Protein AF-A0A951F2L1-F1 (afdb_monomer)

Sequence (110 aa):
MGGTRRAVLISMAATALAAQDQQPRSPAPRLPNPNEEEDQKLPNGKSQKDAIAKEEHEAALRDTEELIAMAQQLKEELQKAGNYVVPVSSMKKTEEIEKLARRIRSRLKQ

Nearest PDB structures (foldseek):
  8glv-assembly1_5V  TM=4.370E-01  e=4.279E+00  Chlamydomonas reinhardtii

Structure (mmCIF, N/CA/C/O backbone):
dat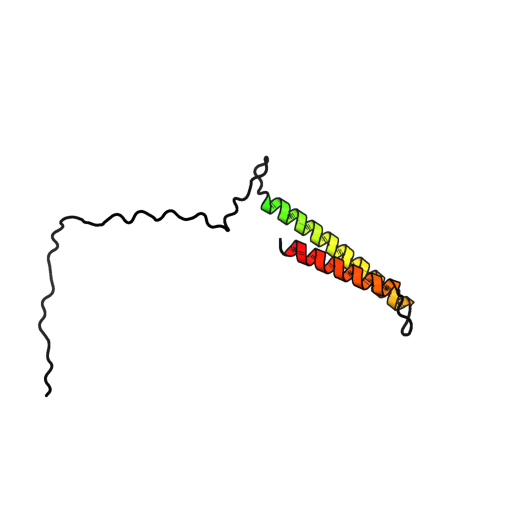a_AF-A0A951F2L1-F1
#
_entry.id   AF-A0A951F2L1-F1
#
loop_
_atom_site.group_PDB
_atom_site.id
_atom_site.type_symbol
_atom_site.label_atom_id
_atom_site.label_alt_id
_atom_site.label_comp_id
_atom_site.label_asym_id
_atom_site.label_entity_id
_atom_site.label_seq_id
_atom_site.pdbx_PDB_ins_code
_atom_site.Cartn_x
_atom_site.Cartn_y
_atom_site.Cartn_z
_atom_site.occupancy
_atom_site.B_iso_or_equiv
_atom_site.auth_seq_id
_atom_site.auth_comp_id
_atom_site.auth_asym_id
_atom_site.auth_atom_id
_atom_site.pdbx_PDB_model_num
ATOM 1 N N . MET A 1 1 ? -4.504 -72.172 -42.352 1.00 38.53 1 MET A N 1
ATOM 2 C CA . MET A 1 1 ? -3.216 -72.838 -42.655 1.00 38.53 1 MET A CA 1
ATOM 3 C C . MET A 1 1 ? -2.250 -71.720 -43.032 1.00 38.53 1 MET A C 1
ATOM 5 O O . MET A 1 1 ? -2.455 -71.108 -44.060 1.00 38.53 1 MET A O 1
ATOM 9 N N . GLY A 1 2 ? -1.386 -71.193 -42.166 1.00 38.72 2 GLY A N 1
ATOM 10 C CA . GLY A 1 2 ? -0.411 -71.892 -41.335 1.00 38.72 2 GLY A CA 1
ATOM 11 C C . GLY A 1 2 ? 0.869 -72.064 -42.155 1.00 38.72 2 GLY A C 1
ATOM 12 O O . GLY A 1 2 ? 0.872 -72.898 -43.049 1.00 38.72 2 GLY A O 1
ATOM 13 N N . GLY A 1 3 ? 1.918 -71.281 -41.873 1.00 40.78 3 GLY A N 1
ATOM 14 C CA . GLY A 1 3 ? 3.248 -71.529 -42.445 1.00 40.78 3 GLY A CA 1
ATOM 15 C C . GLY A 1 3 ? 4.058 -70.287 -42.794 1.00 40.78 3 GLY A C 1
ATOM 16 O O . GLY A 1 3 ? 4.226 -69.949 -43.957 1.00 40.78 3 GLY A O 1
ATOM 17 N N . THR A 1 4 ? 4.590 -69.623 -41.773 1.00 54.56 4 THR A N 1
ATOM 18 C CA . THR A 1 4 ? 5.743 -68.722 -41.873 1.00 54.56 4 THR A CA 1
ATOM 19 C C . THR A 1 4 ? 6.987 -69.475 -42.362 1.00 54.56 4 THR A C 1
ATOM 21 O O . THR A 1 4 ? 7.135 -70.656 -42.050 1.00 54.56 4 THR A O 1
ATOM 24 N N . ARG A 1 5 ? 7.931 -68.774 -43.010 1.00 53.53 5 ARG A N 1
ATOM 25 C CA . ARG A 1 5 ? 9.331 -68.623 -42.541 1.00 53.53 5 ARG A CA 1
ATOM 26 C C . ARG A 1 5 ? 10.197 -67.882 -43.567 1.00 53.53 5 ARG A C 1
ATOM 28 O O . ARG A 1 5 ? 10.489 -68.368 -44.650 1.00 53.53 5 ARG A O 1
ATOM 35 N N . ARG A 1 6 ? 10.614 -66.686 -43.151 1.00 51.31 6 ARG A N 1
ATOM 36 C CA . ARG A 1 6 ? 11.745 -65.913 -43.674 1.00 51.31 6 ARG A CA 1
ATOM 37 C C . ARG A 1 6 ? 13.055 -66.648 -43.375 1.00 51.31 6 ARG A C 1
ATOM 39 O O . ARG A 1 6 ? 13.149 -67.212 -42.288 1.00 51.31 6 ARG 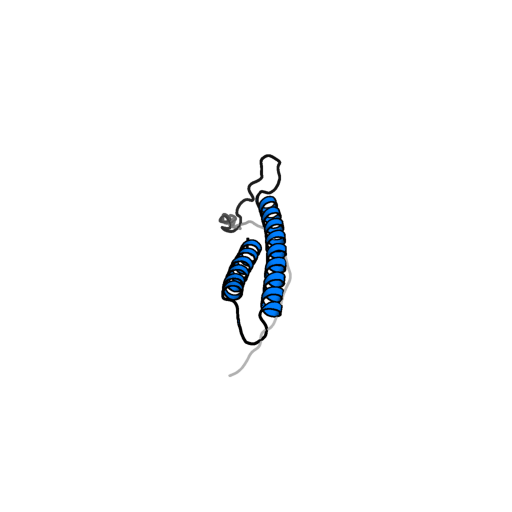A O 1
ATOM 46 N N . ALA A 1 7 ? 14.063 -66.517 -44.236 1.00 47.28 7 ALA A N 1
ATOM 47 C CA . ALA A 1 7 ? 15.406 -66.025 -43.880 1.00 47.28 7 ALA A CA 1
ATOM 48 C C . ALA A 1 7 ? 16.388 -66.152 -45.061 1.00 47.28 7 ALA A C 1
ATOM 50 O O . ALA A 1 7 ? 16.106 -66.855 -46.023 1.00 47.28 7 ALA A O 1
ATOM 51 N N . VAL A 1 8 ? 17.556 -65.523 -44.877 1.00 49.84 8 VAL A N 1
ATOM 52 C CA . VAL A 1 8 ? 18.777 -65.455 -45.706 1.00 49.84 8 VAL A CA 1
ATOM 53 C C . VAL A 1 8 ? 18.859 -64.118 -46.454 1.00 49.84 8 VAL A C 1
ATOM 55 O O . VAL A 1 8 ? 18.247 -63.930 -47.495 1.00 49.84 8 VAL A O 1
ATOM 58 N N . LEU A 1 9 ? 19.323 -63.052 -45.788 1.00 43.78 9 LEU A N 1
ATOM 59 C CA . LEU A 1 9 ? 20.730 -62.703 -45.496 1.00 43.78 9 LEU A CA 1
ATOM 60 C C . LEU A 1 9 ? 21.546 -62.511 -46.775 1.00 43.78 9 LEU A C 1
ATOM 62 O O . LEU A 1 9 ? 21.817 -63.483 -47.462 1.00 43.78 9 LEU A O 1
ATOM 66 N N . ILE A 1 10 ? 21.991 -61.277 -47.016 1.00 48.69 10 ILE A N 1
ATOM 67 C CA . ILE A 1 10 ? 23.405 -60.907 -47.181 1.00 48.69 10 ILE A CA 1
ATOM 68 C C . ILE A 1 10 ? 23.473 -59.372 -47.125 1.00 48.69 10 ILE A C 1
ATOM 70 O O . ILE A 1 10 ? 22.771 -58.666 -47.843 1.00 48.69 10 ILE A O 1
ATOM 74 N N . SER A 1 11 ? 24.281 -58.884 -46.188 1.00 43.53 11 SER A N 1
ATOM 75 C CA . SER A 1 11 ? 24.686 -57.488 -46.032 1.00 43.53 11 SER A CA 1
ATOM 76 C C . SER A 1 11 ? 26.122 -57.337 -46.542 1.00 43.53 11 SER A C 1
ATOM 78 O O . SER A 1 11 ? 26.861 -58.320 -46.550 1.00 43.53 11 SER A O 1
ATOM 80 N N . MET A 1 12 ? 26.503 -56.090 -46.844 1.00 42.12 12 MET A N 1
ATOM 81 C CA . MET A 1 12 ? 27.791 -55.583 -47.357 1.00 42.12 12 MET A CA 1
ATOM 82 C C . MET A 1 12 ? 27.993 -55.715 -48.870 1.00 42.12 12 MET A C 1
ATOM 84 O O . MET A 1 12 ? 27.750 -56.761 -49.447 1.00 42.12 12 MET A O 1
ATOM 88 N N . ALA A 1 13 ? 28.525 -54.732 -49.590 1.00 45.22 13 ALA A N 1
ATOM 89 C CA . ALA A 1 13 ? 28.851 -53.326 -49.349 1.00 45.22 13 ALA A CA 1
ATOM 90 C C . ALA A 1 13 ? 29.289 -52.767 -50.719 1.00 45.22 13 ALA A C 1
ATOM 92 O O . ALA A 1 13 ? 29.897 -53.510 -51.482 1.00 45.22 13 ALA A O 1
ATOM 93 N N . ALA A 1 14 ? 29.017 -51.494 -51.010 1.00 43.25 14 ALA A N 1
ATOM 94 C CA . ALA A 1 14 ? 29.933 -50.569 -51.698 1.00 43.25 14 ALA A CA 1
ATOM 95 C C . ALA A 1 14 ? 29.163 -49.327 -52.158 1.00 43.25 14 ALA A C 1
ATOM 97 O O . ALA A 1 14 ? 28.336 -49.350 -53.065 1.00 43.25 14 ALA A O 1
ATOM 98 N N . THR A 1 15 ? 29.469 -48.237 -51.479 1.00 49.69 15 THR A N 1
ATOM 99 C CA . THR A 1 15 ? 29.145 -46.851 -51.781 1.00 49.69 15 THR A CA 1
ATOM 100 C C . THR A 1 15 ? 29.659 -46.450 -53.167 1.00 49.69 15 THR A C 1
ATOM 102 O O . THR A 1 15 ? 30.856 -46.534 -53.428 1.00 49.69 15 THR A O 1
ATOM 105 N N . ALA A 1 16 ? 28.774 -45.919 -54.013 1.00 45.34 16 ALA A N 1
ATOM 106 C CA . ALA A 1 16 ? 29.138 -45.061 -55.135 1.00 45.34 16 ALA A CA 1
ATOM 107 C C . ALA A 1 16 ? 28.279 -43.790 -55.074 1.00 45.34 16 ALA A C 1
ATOM 109 O O . ALA A 1 16 ? 27.051 -43.830 -55.067 1.00 45.34 16 ALA A O 1
ATOM 110 N N . LEU A 1 17 ? 28.980 -42.674 -54.933 1.00 45.38 17 LEU A N 1
ATOM 111 C CA . LEU A 1 17 ? 28.506 -41.311 -54.765 1.00 45.38 17 LEU A CA 1
ATOM 112 C C . LEU A 1 17 ? 28.067 -40.744 -56.128 1.00 45.38 17 LEU A C 1
ATOM 114 O O . LEU A 1 17 ? 28.901 -40.651 -57.024 1.00 45.38 17 LEU A O 1
ATOM 118 N N . ALA A 1 18 ? 26.807 -40.326 -56.281 1.00 42.94 18 ALA A N 1
ATOM 119 C CA . ALA A 1 18 ? 26.393 -39.414 -57.353 1.00 42.94 18 ALA A CA 1
ATOM 120 C C . ALA A 1 18 ? 25.102 -38.654 -56.988 1.00 42.94 18 ALA A C 1
ATOM 122 O O . ALA A 1 18 ? 24.036 -39.248 -56.875 1.00 42.94 18 ALA A O 1
ATOM 123 N N . ALA A 1 19 ? 25.273 -37.342 -56.793 1.00 43.91 19 ALA A N 1
ATOM 124 C CA . ALA A 1 19 ? 24.374 -36.224 -57.109 1.00 43.91 19 ALA A CA 1
ATOM 125 C C . ALA A 1 19 ? 22.864 -36.391 -56.807 1.00 43.91 19 ALA A C 1
ATOM 127 O O . ALA A 1 19 ? 22.139 -37.083 -57.506 1.00 43.91 19 ALA A O 1
ATOM 128 N N . GLN A 1 20 ? 22.350 -35.813 -55.718 1.00 42.16 20 GLN A N 1
ATOM 129 C CA . GLN A 1 20 ? 21.930 -34.403 -55.632 1.00 42.16 20 GLN A CA 1
ATOM 130 C C . GLN A 1 20 ? 20.589 -34.145 -56.335 1.00 42.16 20 GLN A C 1
ATOM 132 O O . GLN A 1 20 ? 20.546 -33.757 -57.492 1.00 42.16 20 GLN A O 1
ATOM 137 N N . ASP A 1 21 ? 19.510 -34.259 -55.559 1.00 41.94 21 ASP A N 1
ATOM 138 C CA . ASP A 1 21 ? 18.432 -33.270 -55.629 1.00 41.94 21 ASP A CA 1
ATOM 139 C C . ASP A 1 21 ? 17.908 -32.989 -54.210 1.00 41.94 21 ASP A C 1
ATOM 141 O O . ASP A 1 21 ? 16.801 -33.338 -53.800 1.00 41.94 21 ASP A O 1
ATOM 145 N N . GLN A 1 22 ? 18.799 -32.436 -53.377 1.00 45.09 22 GLN A N 1
ATOM 146 C CA . GLN A 1 22 ? 18.396 -31.801 -52.127 1.00 45.09 22 GLN A CA 1
ATOM 147 C C . GLN A 1 22 ? 17.820 -30.439 -52.485 1.00 45.09 22 GLN A C 1
ATOM 149 O O . GLN A 1 22 ? 18.536 -29.443 -52.557 1.00 45.09 22 GLN A O 1
ATOM 154 N N . GLN A 1 23 ? 16.514 -30.420 -52.727 1.00 47.81 23 GLN A N 1
ATOM 155 C CA . GLN A 1 23 ? 15.752 -29.196 -52.892 1.00 47.81 23 GLN A CA 1
ATOM 156 C C . GLN A 1 23 ? 16.035 -28.282 -51.683 1.00 47.81 23 GLN A C 1
ATOM 158 O O . GLN A 1 23 ? 15.766 -28.687 -50.543 1.00 47.81 23 GLN A O 1
ATOM 163 N N . PRO A 1 24 ? 16.621 -27.087 -51.879 1.00 45.75 24 PRO A N 1
ATOM 164 C CA . PRO A 1 24 ? 16.960 -26.205 -50.777 1.00 45.75 24 PRO A CA 1
ATOM 165 C C . PRO A 1 24 ? 15.655 -25.760 -50.121 1.00 45.75 24 PRO A C 1
ATOM 167 O O . PRO A 1 24 ? 14.892 -24.979 -50.685 1.00 45.75 24 PRO A O 1
ATOM 170 N N . ARG A 1 25 ? 15.371 -26.275 -48.919 1.00 51.38 25 ARG A N 1
ATOM 171 C CA . ARG A 1 25 ? 14.358 -25.679 -48.050 1.00 51.38 25 ARG A CA 1
ATOM 172 C C . ARG A 1 25 ? 14.867 -24.289 -47.702 1.00 51.38 25 ARG A C 1
ATOM 174 O O . ARG A 1 25 ? 15.725 -24.145 -46.834 1.00 51.38 25 ARG A O 1
ATOM 181 N N . SER A 1 26 ? 14.373 -23.281 -48.413 1.00 58.34 26 SER A N 1
ATOM 182 C CA . SER A 1 26 ? 14.527 -21.889 -48.017 1.00 58.34 26 SER A CA 1
ATOM 183 C C . SER A 1 26 ? 14.142 -21.776 -46.538 1.00 58.34 26 SER A C 1
ATOM 185 O O . SER A 1 26 ? 13.091 -22.307 -46.159 1.00 58.34 26 SER A O 1
ATOM 187 N N . PRO A 1 27 ? 14.961 -21.149 -45.675 1.00 59.16 27 PRO A N 1
ATOM 188 C CA . PRO A 1 27 ? 14.511 -20.828 -44.332 1.00 59.16 27 PRO A CA 1
ATOM 189 C C . PRO A 1 27 ? 13.255 -19.970 -44.484 1.00 59.16 27 PRO A C 1
ATOM 191 O O . PRO A 1 27 ? 13.295 -18.914 -45.115 1.00 59.16 27 PRO A O 1
ATOM 194 N N . ALA A 1 28 ? 12.122 -20.465 -43.981 1.00 62.66 28 ALA A N 1
ATOM 195 C CA . ALA A 1 28 ? 10.902 -19.679 -43.940 1.00 62.66 28 ALA A CA 1
ATOM 196 C C . ALA A 1 28 ? 11.226 -18.331 -43.268 1.00 62.66 28 ALA A C 1
ATOM 198 O O . ALA A 1 28 ? 11.945 -18.331 -42.259 1.00 62.66 28 ALA A O 1
ATOM 199 N N . PRO A 1 29 ? 10.757 -17.193 -43.810 1.00 62.94 29 PRO A N 1
ATOM 200 C CA . PRO A 1 29 ? 10.933 -15.910 -43.149 1.00 62.94 29 PRO A CA 1
ATOM 201 C C . PRO A 1 29 ? 10.360 -16.036 -41.736 1.00 62.94 29 PRO A C 1
ATOM 203 O O . PRO A 1 29 ? 9.184 -16.364 -41.564 1.00 62.94 29 PRO A O 1
ATOM 206 N N . ARG A 1 30 ? 11.208 -15.848 -40.716 1.00 64.12 30 ARG A N 1
ATOM 207 C CA . ARG A 1 30 ? 10.739 -15.725 -39.336 1.00 64.12 30 ARG A CA 1
ATOM 208 C C . ARG A 1 30 ? 9.812 -14.518 -39.327 1.00 64.12 30 ARG A C 1
ATOM 210 O O . ARG A 1 30 ? 10.267 -13.396 -39.531 1.00 64.12 30 ARG A O 1
ATOM 217 N N . LEU A 1 31 ? 8.514 -14.764 -39.177 1.00 64.81 31 LEU A N 1
ATOM 218 C CA . LEU A 1 31 ? 7.558 -13.706 -38.879 1.00 64.81 31 LEU A CA 1
ATOM 219 C C . LEU A 1 31 ? 8.079 -12.986 -37.625 1.00 64.81 31 LEU A C 1
ATOM 221 O O . LEU A 1 31 ? 8.479 -13.688 -36.689 1.00 64.81 31 LEU A O 1
ATOM 225 N N . PRO A 1 32 ? 8.125 -11.641 -37.602 1.00 61.00 32 PRO A N 1
ATOM 226 C CA . PRO A 1 32 ? 8.460 -10.904 -36.393 1.00 61.00 32 PRO A CA 1
ATOM 227 C C . PRO A 1 32 ? 7.588 -11.437 -35.263 1.00 61.00 32 PRO A C 1
ATOM 229 O O . PRO A 1 32 ? 6.363 -11.490 -35.398 1.00 61.00 32 PRO A O 1
ATOM 232 N N . ASN A 1 33 ? 8.217 -11.918 -34.196 1.00 62.91 33 ASN A N 1
ATOM 233 C CA . ASN A 1 33 ? 7.489 -12.342 -33.017 1.00 62.91 33 ASN A CA 1
ATOM 234 C C . ASN A 1 33 ? 6.757 -11.100 -32.481 1.00 62.91 33 ASN A C 1
ATOM 236 O O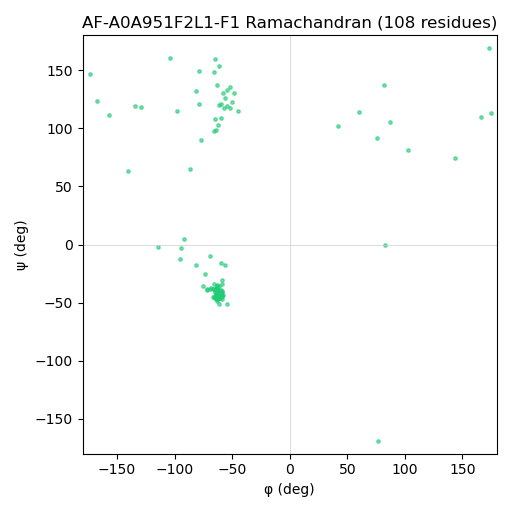 . ASN A 1 33 ? 7.432 -10.127 -32.151 1.00 62.91 33 ASN A O 1
ATOM 240 N N . PRO A 1 34 ? 5.416 -11.087 -32.382 1.00 59.50 34 PRO A N 1
ATOM 241 C CA . PRO A 1 34 ? 4.683 -9.914 -31.901 1.00 59.50 34 PRO A CA 1
ATOM 242 C C . PRO A 1 34 ? 5.076 -9.488 -30.478 1.00 59.50 34 PRO A C 1
ATOM 244 O O . PRO A 1 34 ? 4.765 -8.376 -30.074 1.00 59.50 34 PRO A O 1
ATOM 247 N N . ASN A 1 35 ? 5.761 -10.366 -29.734 1.00 58.06 35 ASN A N 1
ATOM 248 C CA . ASN A 1 35 ? 6.258 -10.114 -28.382 1.00 58.06 35 ASN A CA 1
ATOM 249 C C . ASN A 1 35 ? 7.716 -9.621 -28.327 1.00 58.06 35 ASN A C 1
ATOM 251 O O . ASN A 1 35 ? 8.212 -9.329 -27.242 1.00 58.06 35 ASN A O 1
ATOM 255 N N . GLU A 1 36 ? 8.417 -9.523 -29.458 1.00 56.44 36 GLU A N 1
ATOM 256 C CA . GLU A 1 36 ? 9.714 -8.841 -29.541 1.00 56.44 36 GLU A CA 1
ATOM 257 C C . GLU A 1 36 ? 9.465 -7.353 -29.799 1.00 56.44 36 GLU A C 1
ATOM 259 O O . GLU A 1 36 ? 9.775 -6.804 -30.851 1.00 56.44 36 GLU A O 1
ATOM 264 N N . GLU A 1 37 ? 8.846 -6.689 -28.825 1.00 62.75 37 GLU A N 1
ATOM 265 C CA . GLU A 1 37 ? 8.864 -5.233 -28.767 1.00 62.75 37 GLU A CA 1
ATOM 266 C C . GLU A 1 37 ? 10.322 -4.790 -28.601 1.00 62.75 37 GLU A C 1
ATOM 268 O O . GLU A 1 37 ? 10.876 -4.907 -27.498 1.00 62.75 37 GLU A O 1
ATOM 273 N N . GLU A 1 38 ? 10.934 -4.318 -29.691 1.00 64.06 38 GLU A N 1
ATOM 274 C CA . GLU A 1 38 ? 12.274 -3.733 -29.698 1.00 64.06 38 GLU A CA 1
ATOM 275 C C . GLU A 1 38 ? 12.409 -2.761 -28.524 1.00 64.06 38 GLU A C 1
ATOM 277 O O . GLU A 1 38 ? 11.704 -1.754 -28.431 1.00 64.06 38 GLU A O 1
ATOM 282 N N . ASP A 1 39 ? 13.288 -3.106 -27.586 1.00 65.62 39 ASP A N 1
ATOM 283 C CA . ASP A 1 39 ? 13.572 -2.281 -26.425 1.00 65.62 39 ASP A CA 1
ATOM 284 C C . ASP A 1 39 ? 14.236 -0.985 -26.902 1.00 65.62 39 ASP A C 1
ATOM 286 O O . ASP A 1 39 ? 15.426 -0.949 -27.240 1.00 65.62 39 ASP A O 1
ATOM 290 N N . GLN A 1 40 ? 13.423 0.066 -27.024 1.00 72.62 40 GLN A N 1
ATOM 291 C CA . GLN A 1 40 ? 13.863 1.369 -27.497 1.00 72.62 40 GLN A CA 1
ATOM 292 C C . GLN A 1 40 ? 14.958 1.879 -26.561 1.00 72.62 40 GLN A C 1
ATOM 294 O O . GLN A 1 40 ? 14.778 2.019 -25.353 1.00 72.62 40 GLN A O 1
ATOM 299 N N . LYS A 1 41 ? 16.140 2.136 -27.122 1.00 74.31 41 LYS A N 1
ATOM 300 C CA . LYS A 1 41 ? 17.266 2.665 -26.355 1.00 74.31 41 LYS A CA 1
ATOM 301 C C . LYS A 1 41 ? 17.110 4.170 -26.199 1.00 74.31 41 LYS A C 1
ATOM 303 O O . LYS A 1 41 ? 16.888 4.889 -27.171 1.00 74.31 41 LYS A O 1
ATOM 308 N N . LEU A 1 42 ? 17.287 4.653 -24.976 1.00 72.25 42 LEU A N 1
ATOM 309 C CA . LEU A 1 42 ? 17.364 6.078 -24.676 1.00 72.25 42 LEU A CA 1
ATOM 310 C C . LEU A 1 42 ? 18.617 6.697 -25.339 1.00 72.25 42 LEU A C 1
ATOM 312 O O . LEU A 1 42 ? 19.586 5.980 -25.601 1.00 72.25 42 LEU A O 1
ATOM 316 N N . PRO A 1 43 ? 18.678 8.030 -25.546 1.00 70.81 43 PRO A N 1
ATOM 317 C CA . PRO A 1 43 ? 19.831 8.712 -26.159 1.00 70.81 43 PRO A CA 1
ATOM 318 C C . PRO A 1 43 ? 21.181 8.476 -25.455 1.00 70.81 43 PRO A C 1
ATOM 320 O O . PRO A 1 43 ? 22.238 8.704 -26.033 1.00 70.81 43 PRO A O 1
ATOM 323 N N . ASN A 1 44 ? 21.152 8.013 -24.202 1.00 74.56 44 ASN A N 1
ATOM 324 C CA . ASN A 1 44 ? 22.318 7.646 -23.394 1.00 74.56 44 ASN A CA 1
ATOM 325 C C .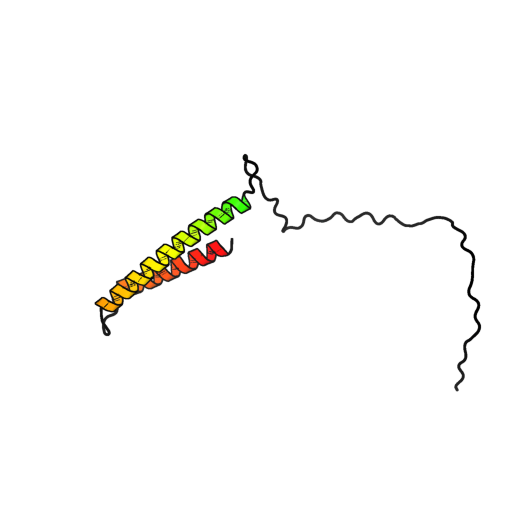 ASN A 1 44 ? 22.707 6.152 -23.501 1.00 74.56 44 ASN A C 1
ATOM 327 O O . ASN A 1 44 ? 23.590 5.702 -22.773 1.00 74.56 44 ASN A O 1
ATOM 331 N N . GLY A 1 45 ? 22.038 5.377 -24.359 1.00 73.75 45 GLY A N 1
ATOM 332 C CA . GLY A 1 45 ? 22.293 3.955 -24.595 1.00 73.75 45 GLY A CA 1
ATOM 333 C C . GLY A 1 45 ? 21.656 2.987 -23.592 1.00 73.75 45 GLY A C 1
ATOM 334 O O . GLY A 1 45 ? 21.830 1.778 -23.752 1.00 73.75 45 GLY A O 1
ATOM 335 N N . LYS A 1 46 ? 20.923 3.472 -22.580 1.00 77.75 46 LYS A N 1
ATOM 336 C CA . LYS A 1 46 ? 20.194 2.617 -21.626 1.00 77.75 46 LYS A CA 1
ATOM 337 C C . LYS A 1 46 ? 18.889 2.097 -22.233 1.00 77.75 46 LYS A C 1
ATOM 339 O O . LYS A 1 46 ? 18.267 2.792 -23.035 1.00 77.75 46 LYS A O 1
ATOM 344 N N . SER A 1 47 ? 18.474 0.903 -21.814 1.00 81.00 47 SER A N 1
ATOM 345 C CA . SER A 1 47 ? 17.132 0.374 -22.077 1.00 81.00 47 SER A CA 1
ATOM 346 C C . SER A 1 47 ? 16.075 1.325 -21.505 1.00 81.00 47 SER A C 1
ATOM 348 O O . SER A 1 47 ? 16.182 1.753 -20.350 1.00 81.00 47 SER A O 1
ATOM 350 N N . GLN A 1 48 ? 15.073 1.688 -22.309 1.00 81.19 48 GLN A N 1
ATOM 351 C CA . GLN A 1 48 ? 13.927 2.456 -21.827 1.00 81.19 48 GLN A CA 1
ATOM 352 C C . GLN A 1 48 ? 13.062 1.601 -20.896 1.00 81.19 48 GLN A C 1
ATOM 354 O O . GLN A 1 48 ? 12.595 2.113 -19.878 1.00 81.19 48 GLN A O 1
ATOM 359 N N . LYS A 1 49 ? 12.901 0.306 -21.200 1.00 82.62 49 LYS A N 1
ATOM 360 C CA . LYS A 1 49 ? 12.134 -0.630 -20.369 1.00 82.62 49 LYS A CA 1
ATOM 361 C C . LYS A 1 49 ? 12.727 -0.756 -18.967 1.00 82.62 49 LYS A C 1
ATOM 363 O O . LYS A 1 49 ? 11.994 -0.615 -17.992 1.00 82.62 49 LYS A O 1
ATOM 368 N N . ASP A 1 50 ? 14.046 -0.901 -18.852 1.00 82.81 50 ASP A N 1
ATOM 369 C CA . ASP A 1 50 ? 14.721 -0.995 -17.549 1.00 82.81 50 ASP A CA 1
ATOM 370 C C . ASP A 1 50 ? 14.578 0.290 -16.722 1.00 82.81 50 ASP A C 1
ATOM 372 O O . ASP A 1 50 ? 14.425 0.246 -15.499 1.00 82.81 50 ASP A O 1
ATOM 376 N N . ALA A 1 51 ? 14.634 1.454 -17.379 1.00 83.38 51 ALA A N 1
ATOM 377 C CA . ALA A 1 51 ? 14.466 2.739 -16.709 1.00 83.38 51 ALA A CA 1
ATOM 378 C C . ALA A 1 51 ? 13.045 2.900 -16.144 1.00 83.38 51 ALA A C 1
ATOM 380 O O . ALA A 1 51 ? 12.902 3.281 -14.982 1.00 83.38 51 ALA A O 1
ATOM 381 N N . ILE A 1 52 ? 12.022 2.551 -16.933 1.00 84.31 52 ILE A N 1
ATOM 382 C CA . ILE A 1 52 ? 10.614 2.572 -16.508 1.00 84.31 52 ILE A CA 1
ATOM 383 C C . ILE A 1 52 ? 10.387 1.573 -15.370 1.00 84.31 52 ILE A C 1
ATOM 385 O O . ILE A 1 52 ? 9.820 1.936 -14.345 1.00 84.31 52 ILE A O 1
ATOM 389 N N . ALA A 1 53 ? 10.887 0.341 -15.500 1.00 86.31 53 ALA A N 1
ATOM 390 C CA . ALA A 1 53 ? 10.731 -0.691 -14.476 1.00 86.31 53 ALA A CA 1
ATOM 391 C C . ALA A 1 53 ? 11.332 -0.261 -13.128 1.00 86.31 53 ALA A C 1
ATOM 393 O O . ALA A 1 53 ? 10.741 -0.486 -12.069 1.00 86.31 53 ALA A O 1
ATOM 394 N N . LYS A 1 54 ? 12.494 0.404 -13.154 1.00 89.31 54 LYS A N 1
ATOM 395 C CA . LYS A 1 54 ? 13.108 0.946 -11.941 1.00 89.31 54 LYS A CA 1
ATOM 396 C C . LYS A 1 54 ? 12.255 2.052 -11.315 1.00 89.31 54 LYS A C 1
ATOM 398 O O . LYS A 1 54 ? 12.058 2.046 -10.102 1.00 89.31 54 LYS A O 1
ATOM 403 N N . GLU A 1 55 ? 11.763 2.989 -12.120 1.00 90.56 55 GLU A N 1
ATOM 404 C CA . GLU A 1 55 ? 10.916 4.085 -11.640 1.00 90.56 55 GLU A CA 1
ATOM 405 C C . GLU A 1 55 ? 9.601 3.567 -11.037 1.00 90.56 55 GLU A C 1
ATOM 407 O O . GLU A 1 55 ? 9.227 3.969 -9.934 1.00 90.56 55 GLU A O 1
ATOM 412 N N . GLU A 1 56 ? 8.944 2.619 -11.706 1.00 89.62 56 GLU A N 1
ATOM 413 C CA . GLU A 1 56 ? 7.719 1.976 -11.221 1.00 89.62 56 GLU A CA 1
ATOM 414 C C . GLU A 1 56 ? 7.949 1.214 -9.913 1.00 89.62 56 GLU A C 1
ATOM 416 O O . GLU A 1 56 ? 7.119 1.279 -9.002 1.00 89.62 56 GLU A O 1
ATOM 421 N N . HIS A 1 57 ? 9.097 0.547 -9.767 1.00 91.00 57 HIS A N 1
ATOM 422 C CA . HIS A 1 57 ? 9.463 -0.110 -8.517 1.00 91.00 57 HIS A CA 1
ATOM 423 C C . HIS A 1 57 ? 9.650 0.894 -7.373 1.00 91.00 57 HIS A C 1
ATOM 425 O O . HIS A 1 57 ? 9.101 0.704 -6.287 1.00 91.00 57 HIS A O 1
ATOM 431 N N . GLU A 1 58 ? 10.373 1.992 -7.608 1.00 94.19 58 GLU A N 1
ATOM 432 C CA . GLU A 1 58 ? 10.530 3.053 -6.608 1.00 94.19 58 GLU A CA 1
ATOM 433 C C . GLU A 1 58 ? 9.184 3.694 -6.239 1.00 94.19 58 GLU A C 1
ATOM 435 O O . GLU A 1 58 ? 8.930 3.979 -5.068 1.00 94.19 58 GLU A O 1
ATOM 440 N N . A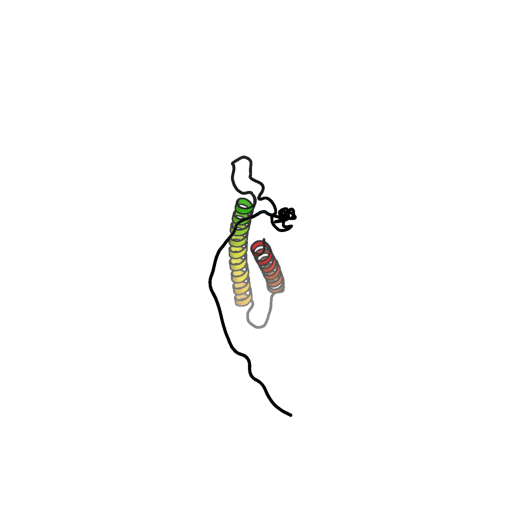LA A 1 59 ? 8.296 3.906 -7.214 1.00 92.94 59 ALA A N 1
ATOM 441 C CA . ALA A 1 59 ? 6.943 4.391 -6.962 1.00 92.94 59 ALA A CA 1
ATOM 442 C C . ALA A 1 59 ? 6.125 3.389 -6.129 1.00 92.94 59 ALA A C 1
ATOM 444 O O . ALA A 1 59 ? 5.458 3.790 -5.178 1.00 92.94 59 ALA A O 1
ATOM 445 N N . ALA A 1 60 ? 6.220 2.089 -6.418 1.00 92.50 60 ALA A N 1
ATOM 446 C CA . ALA A 1 60 ? 5.549 1.048 -5.642 1.00 92.50 60 ALA A CA 1
ATOM 447 C C . ALA A 1 60 ? 6.053 0.976 -4.189 1.00 92.50 60 ALA A C 1
ATOM 449 O O . ALA A 1 60 ? 5.255 0.736 -3.279 1.00 92.50 60 ALA A O 1
ATOM 450 N N . LEU A 1 61 ? 7.347 1.218 -3.949 1.00 95.62 61 LEU A N 1
ATOM 451 C CA . LEU A 1 61 ? 7.899 1.311 -2.593 1.00 95.62 61 LEU A CA 1
ATOM 452 C C . LEU A 1 61 ? 7.294 2.491 -1.825 1.00 95.62 61 LEU A C 1
ATOM 454 O O . LEU A 1 61 ? 6.778 2.289 -0.727 1.00 95.62 61 LEU A O 1
ATOM 458 N N . ARG A 1 62 ? 7.263 3.687 -2.429 1.00 96.25 62 ARG A N 1
ATOM 459 C CA . ARG A 1 62 ? 6.638 4.879 -1.822 1.00 96.25 62 ARG A CA 1
ATOM 460 C C . ARG A 1 62 ? 5.155 4.652 -1.520 1.00 96.25 62 ARG A C 1
ATOM 462 O O . ARG A 1 62 ? 4.689 4.957 -0.428 1.00 96.25 62 ARG A O 1
ATOM 469 N N . ASP A 1 63 ? 4.430 4.052 -2.461 1.00 94.94 63 ASP A N 1
ATOM 470 C CA . ASP A 1 63 ? 3.017 3.704 -2.287 1.00 94.94 63 ASP A CA 1
ATOM 471 C C . ASP A 1 63 ? 2.817 2.710 -1.124 1.00 94.94 63 ASP A C 1
ATOM 473 O O . ASP A 1 63 ? 1.832 2.785 -0.390 1.00 94.94 63 ASP A O 1
ATOM 477 N N . THR A 1 64 ? 3.755 1.780 -0.926 1.00 95.81 64 THR A N 1
ATOM 478 C CA . THR A 1 64 ? 3.707 0.805 0.175 1.00 95.81 64 THR A CA 1
ATOM 479 C C . THR A 1 64 ? 3.987 1.462 1.529 1.00 95.81 64 THR A C 1
ATOM 481 O O . THR A 1 64 ? 3.332 1.133 2.517 1.00 95.81 64 THR A O 1
ATOM 484 N N . GLU A 1 65 ? 4.916 2.417 1.593 1.00 97.69 65 GLU A N 1
ATOM 485 C CA . GLU A 1 65 ? 5.154 3.222 2.799 1.00 97.69 65 GLU A CA 1
ATOM 486 C C . GLU A 1 65 ? 3.907 4.032 3.181 1.00 97.69 65 GLU A C 1
ATOM 488 O O . GLU A 1 65 ? 3.494 4.038 4.345 1.00 97.69 65 GLU A O 1
ATOM 493 N N . GLU A 1 66 ? 3.251 4.645 2.193 1.00 96.69 66 GLU A N 1
ATOM 494 C CA . GLU A 1 66 ? 1.990 5.366 2.378 1.00 96.69 66 GLU A CA 1
ATOM 495 C C . GLU A 1 66 ? 0.882 4.429 2.901 1.00 96.69 66 GLU A C 1
ATOM 497 O O . GLU A 1 66 ? 0.146 4.779 3.828 1.00 96.69 66 GLU A O 1
ATOM 502 N N . LEU A 1 67 ? 0.816 3.194 2.389 1.00 97.38 67 LEU A N 1
ATOM 503 C CA . LEU A 1 67 ? -0.139 2.176 2.833 1.00 97.38 67 LEU A CA 1
ATOM 504 C C . LEU A 1 67 ? 0.059 1.817 4.310 1.00 97.38 67 LEU A C 1
ATOM 506 O O . LEU A 1 67 ? -0.915 1.713 5.060 1.00 97.38 67 LEU A O 1
ATOM 510 N N . ILE A 1 68 ?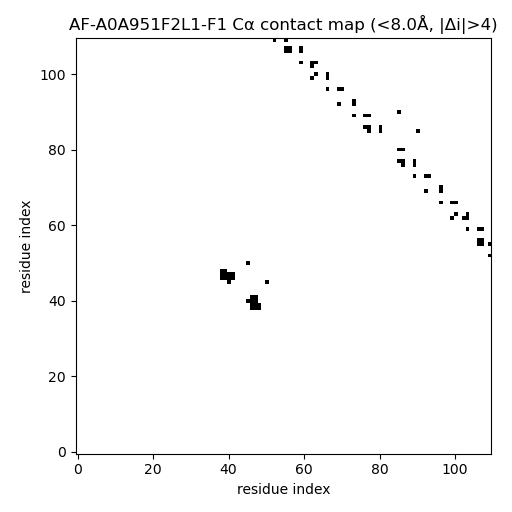 1.314 1.655 4.739 1.00 97.69 68 ILE A N 1
ATOM 511 C CA . ILE A 1 68 ? 1.658 1.384 6.140 1.00 97.69 68 ILE A CA 1
ATOM 512 C C . ILE A 1 68 ? 1.202 2.547 7.026 1.00 97.69 68 ILE A C 1
ATOM 514 O O . ILE A 1 68 ? 0.563 2.311 8.055 1.00 97.69 68 ILE A O 1
ATOM 518 N N . ALA A 1 69 ? 1.471 3.788 6.617 1.00 97.25 69 ALA A N 1
ATOM 519 C CA . ALA A 1 69 ? 1.073 4.974 7.370 1.00 97.25 69 ALA A CA 1
ATOM 520 C C . ALA A 1 69 ? -0.457 5.080 7.516 1.00 97.25 69 ALA A C 1
ATOM 522 O O . ALA A 1 69 ? -0.965 5.280 8.622 1.00 97.25 69 ALA A O 1
ATOM 523 N N . MET A 1 70 ? -1.215 4.879 6.431 1.00 96.88 70 MET A N 1
ATOM 524 C CA . MET A 1 70 ? -2.682 4.900 6.485 1.00 96.88 70 MET A CA 1
ATOM 525 C C . MET A 1 70 ? -3.246 3.783 7.369 1.00 96.88 70 MET A C 1
ATOM 527 O O . MET A 1 70 ? -4.181 4.017 8.139 1.00 96.88 70 MET A O 1
ATOM 531 N N . ALA A 1 71 ? -2.672 2.579 7.297 1.00 96.62 71 ALA A N 1
ATOM 532 C CA . ALA A 1 71 ? -3.089 1.453 8.126 1.00 96.62 71 ALA A CA 1
ATOM 533 C C . ALA A 1 71 ? -2.823 1.708 9.621 1.00 96.62 71 ALA A C 1
ATOM 535 O O . ALA A 1 71 ? -3.659 1.378 10.465 1.00 96.62 71 ALA A O 1
ATOM 536 N N . GLN A 1 72 ? -1.690 2.334 9.956 1.00 97.00 72 GLN A N 1
ATOM 537 C CA . GLN A 1 72 ? -1.381 2.754 11.326 1.00 97.00 72 GLN A CA 1
ATOM 538 C C . GLN A 1 72 ? -2.381 3.797 11.831 1.00 97.00 72 GLN A C 1
ATOM 540 O O . GLN A 1 72 ? -2.945 3.623 12.910 1.00 97.00 72 GLN A O 1
ATOM 545 N N . GLN A 1 73 ? -2.679 4.823 11.032 1.00 94.25 73 GLN A N 1
ATOM 546 C CA . GLN A 1 73 ? -3.682 5.828 11.389 1.00 94.25 73 GLN A CA 1
ATOM 547 C C . GLN A 1 73 ? -5.068 5.216 11.607 1.00 94.25 73 GLN A C 1
ATOM 549 O O . GLN A 1 73 ? -5.735 5.539 12.587 1.00 94.25 73 GLN A O 1
ATOM 554 N N . LEU A 1 74 ? -5.498 4.305 10.728 1.00 94.75 74 LEU A N 1
ATOM 555 C CA . LEU A 1 74 ? -6.771 3.602 10.882 1.00 94.75 74 LEU A CA 1
ATOM 556 C C . LEU A 1 74 ? -6.818 2.821 12.202 1.00 94.75 74 LEU A C 1
ATOM 558 O O . LEU A 1 74 ? -7.815 2.879 12.921 1.00 94.75 74 LEU A O 1
ATOM 562 N N . LYS A 1 75 ? -5.732 2.120 12.547 1.00 93.12 75 LYS A N 1
ATOM 563 C CA . LYS A 1 75 ? -5.622 1.414 13.827 1.00 93.12 75 LYS A CA 1
ATOM 564 C C . LYS A 1 75 ? -5.779 2.375 15.006 1.00 93.12 75 LYS A C 1
ATOM 566 O O . LYS A 1 75 ? -6.533 2.071 15.926 1.00 93.12 75 LYS A O 1
ATOM 571 N N . GLU A 1 76 ? -5.098 3.518 14.984 1.00 93.06 76 GLU A N 1
ATOM 572 C CA . GLU A 1 76 ? -5.193 4.518 16.052 1.00 93.06 76 GLU A CA 1
ATOM 573 C C . GLU A 1 76 ? -6.597 5.118 16.179 1.00 93.06 76 GLU A C 1
ATOM 575 O O . GLU A 1 76 ? -7.088 5.298 17.293 1.00 93.06 76 GLU A O 1
ATOM 580 N N . GLU A 1 77 ? -7.258 5.420 15.058 1.00 90.50 77 GLU A N 1
ATOM 581 C CA . GLU A 1 77 ? -8.635 5.922 15.054 1.00 90.50 77 GLU A CA 1
ATOM 582 C C . GLU A 1 77 ? -9.595 4.919 15.697 1.00 90.50 77 GLU A C 1
ATOM 584 O O . GLU A 1 77 ? -10.388 5.295 16.559 1.00 90.50 77 GLU A O 1
ATOM 589 N N . LEU A 1 78 ? -9.482 3.637 15.341 1.00 90.50 78 LEU A N 1
ATOM 590 C CA . LEU A 1 78 ? -10.312 2.578 15.915 1.00 90.50 78 LEU A CA 1
ATOM 591 C C . LEU A 1 78 ? -10.015 2.355 17.404 1.00 90.50 78 LEU A C 1
ATOM 593 O O . LEU A 1 78 ? -10.938 2.166 18.195 1.00 90.50 78 LEU A O 1
ATOM 597 N N . GLN A 1 79 ? -8.747 2.439 17.816 1.00 90.94 79 GLN A N 1
ATOM 598 C CA . GLN A 1 79 ? -8.370 2.372 19.232 1.00 90.94 79 GLN A CA 1
ATOM 599 C C . GLN A 1 79 ? -8.956 3.535 20.043 1.00 90.94 79 GLN A C 1
ATOM 601 O O . GLN A 1 79 ? -9.362 3.334 21.185 1.00 90.94 79 GLN A O 1
ATOM 606 N N . LYS A 1 80 ? -9.020 4.739 19.460 1.00 89.88 80 LYS A N 1
ATOM 607 C CA . LYS A 1 80 ? -9.599 5.929 20.102 1.00 89.88 80 LYS A CA 1
ATOM 608 C C . LYS A 1 80 ? -11.129 5.898 20.135 1.00 89.88 80 LYS A C 1
ATOM 610 O O . LYS A 1 80 ? -11.712 6.380 21.101 1.00 89.88 80 LYS A O 1
ATOM 615 N N . ALA A 1 81 ? -11.774 5.356 19.103 1.00 85.44 81 ALA A N 1
ATOM 616 C CA . ALA A 1 81 ? -13.233 5.318 18.997 1.00 85.44 81 ALA A CA 1
ATOM 617 C C . ALA A 1 81 ? -13.893 4.290 19.940 1.00 85.44 81 ALA A C 1
ATOM 619 O O . ALA A 1 81 ? -15.039 4.473 20.353 1.00 85.44 81 ALA A O 1
ATOM 620 N N . GLY A 1 82 ? -13.165 3.236 20.324 1.00 79.69 82 GLY A N 1
ATOM 621 C CA . GLY A 1 82 ? -13.675 2.169 21.187 1.00 79.69 82 GLY A CA 1
ATOM 622 C C . GLY A 1 82 ? -14.602 1.188 20.454 1.00 79.69 82 GLY A C 1
ATOM 623 O O . GLY A 1 82 ? -14.699 1.183 19.232 1.00 79.69 82 GLY A O 1
ATOM 624 N N . ASN A 1 83 ? -15.285 0.317 21.204 1.00 79.31 83 ASN A N 1
ATOM 625 C CA . ASN A 1 83 ? -15.942 -0.870 20.629 1.00 79.31 83 ASN A CA 1
ATOM 626 C C . ASN A 1 83 ? -17.315 -0.618 19.984 1.00 79.31 83 ASN A C 1
ATOM 628 O O . ASN A 1 83 ? -17.800 -1.471 19.246 1.00 79.31 83 ASN A O 1
ATOM 632 N N . TYR A 1 84 ? -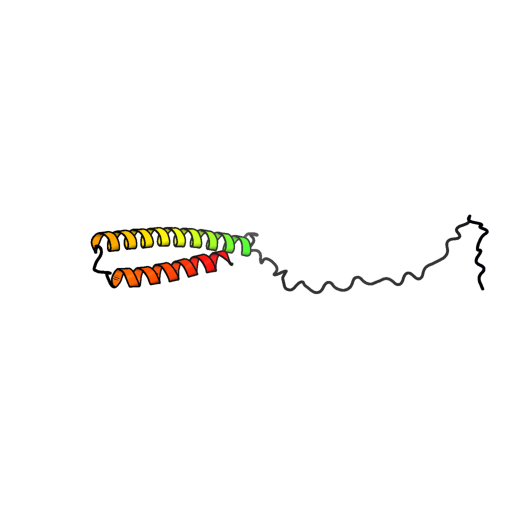17.969 0.503 20.290 1.00 78.69 84 TYR A N 1
ATOM 633 C CA . TYR A 1 84 ? -19.391 0.703 19.968 1.00 78.69 84 TYR A CA 1
ATOM 634 C C . TYR A 1 84 ? -19.646 1.805 18.939 1.00 78.69 84 TYR A C 1
ATOM 636 O O . TYR A 1 84 ? -20.792 2.028 18.557 1.00 78.69 84 TYR A O 1
ATOM 644 N N . VAL A 1 85 ? -18.598 2.494 18.482 1.00 78.25 85 VAL A N 1
ATOM 645 C CA . VAL A 1 85 ? -18.708 3.570 17.496 1.00 78.25 85 VAL A CA 1
ATOM 646 C C . VAL A 1 85 ? -17.628 3.378 16.443 1.00 78.25 85 VAL A C 1
ATOM 648 O O . VAL A 1 85 ? -16.443 3.418 16.753 1.00 78.25 85 VAL A O 1
ATOM 651 N N . VAL A 1 86 ? -18.039 3.195 15.187 1.00 82.06 86 VAL A N 1
ATOM 652 C CA . VAL A 1 86 ? -17.125 3.212 14.039 1.00 82.06 86 VAL A CA 1
ATOM 653 C C . VAL A 1 86 ? -17.198 4.598 13.402 1.00 82.06 86 VAL A C 1
ATOM 655 O O . VAL A 1 86 ? -18.258 4.971 12.890 1.00 82.06 86 VAL A O 1
ATOM 658 N N . PRO A 1 87 ? -16.110 5.387 13.419 1.00 83.69 87 PRO A N 1
ATOM 659 C CA . PRO A 1 87 ? -16.101 6.687 12.771 1.00 83.69 87 PRO A CA 1
ATOM 660 C C . PRO A 1 87 ? -16.292 6.538 11.259 1.00 83.69 87 PRO A C 1
ATOM 662 O O . PRO A 1 87 ? -15.649 5.714 10.608 1.00 83.69 87 PRO A O 1
ATOM 665 N N . VAL A 1 88 ? -17.120 7.399 10.666 1.00 87.56 88 VAL A N 1
ATOM 666 C CA . VAL A 1 88 ? -17.277 7.468 9.201 1.00 87.56 88 VAL A CA 1
ATOM 667 C C . VAL A 1 88 ? -15.938 7.781 8.515 1.00 87.56 88 VAL A C 1
ATOM 669 O O . VAL A 1 88 ? -15.687 7.322 7.402 1.00 87.56 88 VAL A O 1
ATOM 672 N N . SER A 1 89 ? -15.048 8.524 9.185 1.00 87.12 89 SER A N 1
ATOM 673 C CA . SER A 1 89 ? -13.682 8.784 8.712 1.00 87.12 89 SER A CA 1
ATOM 674 C C . SER A 1 89 ? -12.875 7.499 8.536 1.00 87.12 89 SER A C 1
ATOM 676 O O . SER A 1 89 ? -12.206 7.340 7.519 1.00 87.12 89 SER A O 1
ATOM 678 N N . SER A 1 90 ? -13.000 6.555 9.470 1.00 89.88 90 SER A N 1
ATOM 679 C CA . SER A 1 90 ? -12.299 5.275 9.416 1.00 89.88 90 SER A CA 1
ATOM 680 C C . SER A 1 90 ? -12.786 4.429 8.238 1.00 89.88 90 SER A C 1
ATOM 682 O O . SER A 1 90 ? -11.979 3.779 7.582 1.00 89.88 90 SER A O 1
ATOM 684 N N . MET A 1 91 ? -14.074 4.513 7.883 1.00 91.38 91 MET A N 1
ATOM 685 C CA . MET A 1 91 ? -14.598 3.842 6.686 1.00 91.38 91 MET A CA 1
ATOM 686 C C . MET A 1 91 ? -14.041 4.433 5.392 1.00 91.38 91 MET A C 1
ATOM 688 O O . MET A 1 91 ? -13.546 3.695 4.543 1.00 91.38 91 MET A O 1
ATOM 692 N N . LYS A 1 92 ? -13.999 5.761 5.270 1.00 93.25 92 LYS A N 1
ATOM 693 C CA . LYS A 1 92 ? -13.351 6.410 4.118 1.00 93.25 92 LYS A CA 1
ATOM 694 C C . LYS A 1 92 ? -11.876 6.027 4.002 1.00 93.25 92 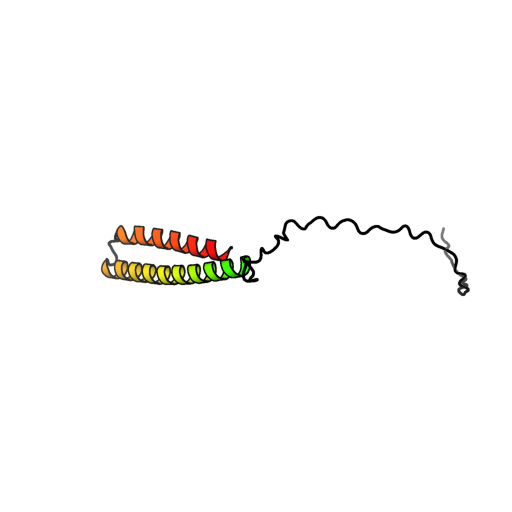LYS A C 1
ATOM 696 O O . LYS A 1 92 ? -11.401 5.723 2.913 1.00 93.25 92 LYS A O 1
ATOM 701 N N . LYS A 1 93 ? -11.171 5.960 5.135 1.00 93.75 93 LYS A N 1
ATOM 702 C CA . LYS A 1 93 ? -9.761 5.563 5.175 1.00 93.75 93 LYS A CA 1
ATOM 703 C C . LYS A 1 93 ? -9.558 4.118 4.699 1.00 93.75 93 LYS A C 1
ATOM 705 O O . LYS A 1 93 ? -8.584 3.846 4.005 1.00 93.75 93 LYS A O 1
ATOM 710 N N . THR A 1 94 ? -10.493 3.199 4.973 1.00 95.12 94 THR A N 1
ATOM 711 C CA . THR A 1 94 ? -10.427 1.837 4.400 1.00 95.12 94 THR A CA 1
ATOM 712 C C . THR A 1 94 ? -10.558 1.817 2.874 1.00 95.12 94 THR A C 1
ATOM 714 O O . THR A 1 94 ? -9.842 1.061 2.220 1.00 95.12 94 THR A O 1
ATOM 717 N N . GLU A 1 95 ? -11.395 2.676 2.285 1.00 96.50 95 GLU A N 1
ATOM 718 C CA . GLU A 1 95 ? -11.517 2.784 0.823 1.00 96.50 95 GLU A CA 1
ATOM 719 C C . GLU A 1 95 ? -10.254 3.375 0.180 1.00 96.50 95 GLU A C 1
ATOM 721 O O . GLU A 1 95 ? -9.845 2.958 -0.905 1.00 96.50 95 GLU A O 1
ATOM 726 N N . GLU A 1 96 ? -9.623 4.351 0.836 1.00 96.19 96 GLU A N 1
ATOM 727 C CA . GLU A 1 96 ? -8.347 4.930 0.395 1.00 96.19 96 GLU A CA 1
ATOM 728 C C . GLU A 1 96 ? -7.227 3.882 0.405 1.00 96.19 96 GLU A C 1
ATOM 730 O O . GLU A 1 96 ? -6.517 3.735 -0.592 1.00 96.19 96 GLU A O 1
ATOM 735 N N . ILE A 1 97 ? -7.143 3.081 1.474 1.00 97.19 97 ILE A N 1
ATOM 736 C CA . ILE A 1 97 ? -6.230 1.932 1.578 1.00 97.19 97 ILE A CA 1
ATOM 737 C C . ILE A 1 97 ? -6.480 0.934 0.437 1.00 97.19 97 ILE A C 1
ATOM 739 O O . ILE A 1 97 ? -5.527 0.468 -0.189 1.00 97.19 97 ILE A O 1
ATOM 743 N N . GLU A 1 98 ? -7.740 0.622 0.112 1.00 97.69 98 GLU A N 1
ATOM 744 C CA . GLU A 1 98 ? -8.059 -0.287 -0.996 1.00 97.69 98 GLU A CA 1
ATOM 745 C C . GLU A 1 98 ? -7.595 0.273 -2.351 1.00 97.69 98 GLU A C 1
ATOM 747 O O . GLU A 1 98 ? -6.977 -0.439 -3.151 1.00 97.69 98 GLU A O 1
ATOM 752 N N . LYS A 1 99 ? -7.862 1.556 -2.616 1.00 97.31 99 LYS A N 1
ATOM 753 C CA . LYS A 1 99 ? -7.415 2.232 -3.844 1.00 97.31 99 LYS A CA 1
ATOM 754 C C . LYS A 1 99 ? -5.894 2.207 -3.965 1.00 97.31 99 LYS A C 1
ATOM 756 O O . LYS A 1 99 ? -5.373 1.896 -5.038 1.00 97.31 99 LYS A O 1
ATOM 761 N N . LEU A 1 100 ? -5.188 2.476 -2.869 1.00 96.69 100 LEU A N 1
ATOM 762 C CA . LEU A 1 100 ? -3.732 2.458 -2.830 1.00 96.69 100 LEU A CA 1
ATOM 763 C C . LEU A 1 100 ? -3.172 1.049 -3.072 1.00 96.69 100 LEU A C 1
ATOM 765 O O . LEU A 1 100 ? -2.297 0.868 -3.919 1.00 96.69 100 LEU A O 1
ATOM 769 N N . ALA A 1 101 ? -3.747 0.026 -2.438 1.00 96.94 101 ALA A N 1
ATOM 770 C CA . ALA A 1 101 ? -3.370 -1.367 -2.674 1.00 96.94 101 ALA A CA 1
ATOM 771 C C . ALA A 1 101 ? -3.571 -1.788 -4.144 1.00 96.94 101 ALA A C 1
ATOM 773 O O . ALA A 1 101 ? -2.733 -2.485 -4.728 1.00 96.94 101 ALA A O 1
ATOM 774 N N . ARG A 1 102 ? -4.656 -1.329 -4.787 1.00 97.00 102 ARG A N 1
ATOM 775 C CA . ARG A 1 102 ? -4.897 -1.552 -6.224 1.00 97.00 102 ARG A CA 1
ATOM 776 C C . ARG A 1 102 ? -3.860 -0.846 -7.103 1.00 97.00 102 ARG A C 1
ATOM 778 O O . ARG A 1 102 ? -3.444 -1.434 -8.106 1.00 97.00 102 ARG A O 1
ATOM 785 N N . ARG A 1 103 ? -3.422 0.364 -6.733 1.00 94.38 103 ARG A N 1
ATOM 786 C CA . ARG A 1 103 ? -2.358 1.108 -7.431 1.00 94.38 103 ARG A CA 1
ATOM 787 C C . ARG A 1 103 ? -1.043 0.333 -7.396 1.00 94.38 103 ARG A C 1
ATOM 789 O O . ARG A 1 103 ? -0.514 0.028 -8.460 1.00 94.38 103 ARG A O 1
ATOM 796 N N . ILE A 1 104 ? -0.604 -0.103 -6.213 1.00 94.06 104 ILE A N 1
ATOM 797 C CA . ILE A 1 104 ? 0.618 -0.911 -6.031 1.00 94.06 104 ILE A CA 1
ATOM 798 C C . ILE A 1 104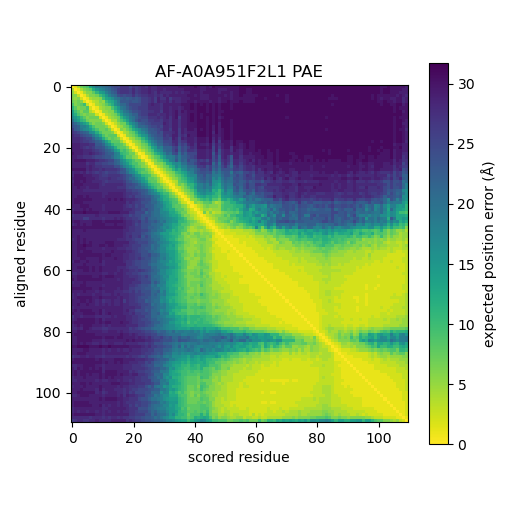 ? 0.578 -2.163 -6.912 1.00 94.06 104 ILE A C 1
ATOM 800 O O . ILE A 1 104 ? 1.489 -2.411 -7.699 1.00 94.06 104 ILE A O 1
ATOM 804 N N . ARG A 1 105 ? -0.519 -2.931 -6.848 1.00 93.31 105 ARG A N 1
ATOM 805 C CA . ARG A 1 105 ? -0.683 -4.140 -7.669 1.00 93.31 105 ARG A CA 1
ATOM 806 C C . ARG A 1 105 ? -0.611 -3.851 -9.170 1.00 93.31 105 ARG A C 1
ATOM 808 O O . ARG A 1 105 ? -0.172 -4.713 -9.922 1.00 93.31 105 ARG A O 1
ATOM 815 N N . SER A 1 106 ? -1.100 -2.694 -9.608 1.00 93.12 106 SER A N 1
ATOM 816 C CA . SER A 1 106 ? -1.083 -2.318 -11.023 1.00 93.12 106 SER A CA 1
ATOM 817 C C . SER A 1 106 ? 0.333 -1.988 -11.496 1.00 93.12 106 SER A C 1
ATOM 819 O O . SER A 1 106 ? 0.699 -2.428 -12.579 1.00 93.12 106 SER A O 1
ATOM 821 N N . ARG A 1 107 ? 1.138 -1.310 -10.665 1.00 89.94 107 ARG A N 1
ATOM 822 C CA . ARG A 1 107 ? 2.553 -1.012 -10.950 1.00 89.94 107 ARG A CA 1
ATOM 823 C C . ARG A 1 107 ? 3.412 -2.271 -11.035 1.00 89.94 107 ARG A C 1
ATOM 825 O O . ARG A 1 107 ? 4.207 -2.405 -11.945 1.00 89.94 107 ARG A O 1
ATOM 832 N N . LEU A 1 108 ? 3.191 -3.241 -10.144 1.00 88.31 108 LEU A N 1
ATOM 833 C CA . LEU A 1 108 ? 3.957 -4.500 -10.122 1.00 88.31 108 LEU A CA 1
ATOM 834 C C . LEU A 1 108 ? 3.680 -5.447 -11.304 1.00 88.31 108 LEU A C 1
ATOM 836 O O . LEU A 1 108 ? 4.339 -6.476 -11.423 1.00 88.31 108 LEU A O 1
ATOM 840 N N . LYS A 1 109 ? 2.655 -5.170 -12.116 1.00 86.69 109 LYS A N 1
ATOM 841 C CA . LYS A 1 109 ? 2.326 -5.959 -13.313 1.00 86.69 109 LYS A CA 1
ATOM 842 C C . LYS A 1 109 ? 2.927 -5.392 -14.600 1.00 86.69 109 LYS A C 1
ATOM 844 O O . LYS A 1 109 ? 2.800 -6.058 -15.626 1.00 86.69 109 LYS A O 1
ATOM 849 N N . GLN A 1 110 ? 3.436 -4.163 -14.548 1.00 69.06 110 GLN A N 1
ATOM 850 C CA . GLN A 1 110 ? 4.143 -3.508 -15.649 1.00 69.06 110 GLN A CA 1
ATOM 851 C C . GLN A 1 110 ? 5.536 -4.131 -15.773 1.00 69.06 110 GLN A C 1
ATOM 853 O O . GLN A 1 110 ? 5.985 -4.295 -16.924 1.00 69.06 110 GLN A O 1
#

Foldseek 3Di:
DDDDDDDDDDDDDDDDDDDDDPPDPDDDPDDPDPPCPPQDADPVRDGPVVVLLVVLVVVLVVLVVVLVVLVVVLVVQDVVQDDPDDDPVSVVSVVVSVVSVVSSVVSVVD

Radius of gyration: 35.6 Å; Cα contacts (8 Å, |Δi|>4): 43; chains: 1; bounding box: 49×82×78 Å

Mean predicted aligned error: 16.77 Å

Secondary structure (DSSP, 8-state):
-------------------------PPPP-PPPTT----PBPTTS-BHHHHHHHHHHHHHHHHHHHHHHHHHHHHHHHHHH-SS---HHHHHHHHHHHHHHHHHHHHTT-

Solvent-accessible surface area (backbone atoms only — not comparable to full-atom values): 7194 Å² total; per-residue (Å²): 136,87,83,88,82,89,86,83,88,87,82,89,86,83,91,79,92,76,83,86,85,76,74,80,77,71,80,73,82,78,70,80,58,88,83,67,69,77,71,56,60,42,99,86,71,45,53,42,62,61,53,49,54,51,51,41,50,54,50,35,50,54,51,49,53,51,46,52,53,52,53,51,51,45,51,52,51,50,67,72,50,46,95,87,46,84,57,70,66,51,56,54,50,52,54,52,47,50,53,50,54,52,50,38,57,54,48,78,70,110

pLDDT: mean 75.72, std 19.75, range [38.53, 97.69]